Protein AF-A0A2N5DR30-F1 (afdb_monomer_lite)

pLDDT: mean 95.22, std 6.03, range [59.44, 98.25]

Sequence (53 aa):
LLILTEWDQFRALDLERLKTLLAAPVVVDLRNIYKPHEMVRHGFTYASVGRGA

Foldseek 3Di:
DEADDDDPVVLDDPLLVVCVVDPHQEYEYAPPSDDPVVSVVSPHNYHYPPDDD

Structure (mmCIF, N/CA/C/O backbone):
data_AF-A0A2N5DR30-F1
#
_entry.id   AF-A0A2N5DR30-F1
#
loop_
_atom_site.group_PDB
_atom_site.id
_atom_site.type_symbol
_atom_site.label_atom_id
_atom_site.label_alt_id
_atom_site.label_comp_id
_atom_site.label_asym_id
_atom_site.label_entity_id
_atom_site.label_seq_id
_atom_site.pdbx_PDB_ins_code
_atom_site.Cartn_x
_atom_site.Cartn_y
_atom_site.Cartn_z
_atom_site.occupancy
_atom_site.B_iso_or_equiv
_atom_site.auth_seq_id
_atom_site.auth_comp_id
_atom_site.auth_asym_id
_atom_site.auth_atom_id
_atom_site.pdbx_PDB_model_num
ATOM 1 N N . LEU A 1 1 ? -0.832 6.104 2.160 1.00 96.44 1 LEU A N 1
ATOM 2 C CA . LEU A 1 1 ? 0.594 5.965 1.772 1.00 96.44 1 LEU A CA 1
ATOM 3 C C . LEU A 1 1 ? 0.736 6.215 0.273 1.00 96.44 1 LEU A C 1
ATOM 5 O O . LEU A 1 1 ? -0.103 5.724 -0.4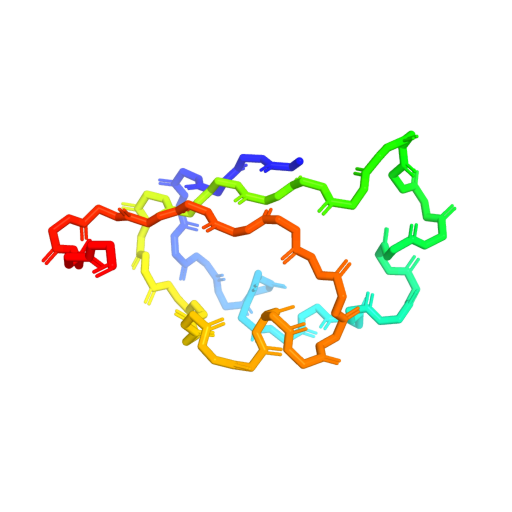72 1.00 96.44 1 LEU A O 1
ATOM 9 N N . LEU A 1 2 ? 1.762 6.956 -0.157 1.00 97.50 2 LEU A N 1
ATOM 10 C CA . LEU A 1 2 ? 2.086 7.190 -1.570 1.00 97.50 2 LEU A CA 1
ATOM 11 C C . LEU A 1 2 ? 3.473 6.610 -1.880 1.00 97.50 2 LEU A C 1
ATOM 13 O O . LEU A 1 2 ? 4.429 6.931 -1.176 1.00 97.50 2 LEU A O 1
ATOM 17 N N . ILE A 1 3 ? 3.579 5.780 -2.919 1.00 97.69 3 ILE A N 1
ATOM 18 C CA . ILE A 1 3 ? 4.836 5.159 -3.362 1.00 97.69 3 ILE A CA 1
ATOM 19 C C . ILE A 1 3 ? 5.279 5.825 -4.665 1.00 97.69 3 ILE A C 1
ATOM 21 O O . ILE A 1 3 ? 4.634 5.673 -5.704 1.00 97.69 3 ILE A O 1
ATOM 25 N N . LEU A 1 4 ? 6.375 6.583 -4.589 1.00 97.62 4 LEU A N 1
ATOM 26 C CA . LEU A 1 4 ? 6.948 7.332 -5.716 1.00 97.62 4 LEU A CA 1
ATOM 27 C C . LEU A 1 4 ? 8.189 6.667 -6.316 1.00 97.62 4 LEU A C 1
ATOM 29 O O . LEU A 1 4 ? 8.550 6.958 -7.452 1.00 97.62 4 LEU A O 1
ATOM 33 N N . THR A 1 5 ? 8.842 5.787 -5.563 1.00 96.94 5 THR A N 1
ATOM 34 C CA . THR A 1 5 ? 10.100 5.135 -5.934 1.00 96.94 5 THR A CA 1
ATOM 35 C C . THR A 1 5 ? 10.005 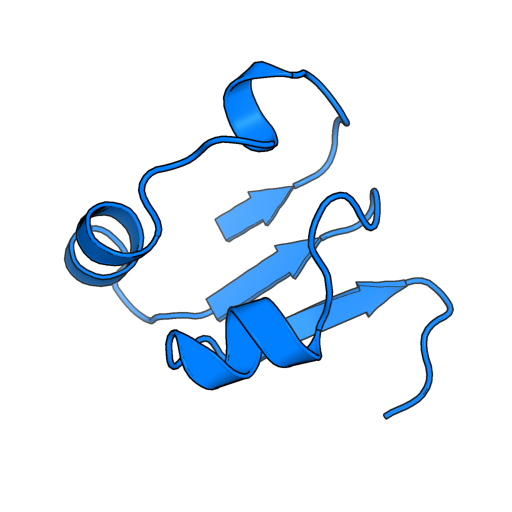3.635 -5.666 1.00 96.94 5 THR A C 1
ATOM 37 O O . THR A 1 5 ? 9.319 3.196 -4.745 1.00 96.94 5 THR A O 1
ATOM 40 N N . GLU A 1 6 ? 10.657 2.833 -6.502 1.00 95.44 6 GLU A N 1
ATOM 41 C CA . GLU A 1 6 ? 10.531 1.369 -6.543 1.00 95.44 6 GLU A CA 1
ATOM 42 C C . GLU A 1 6 ? 11.598 0.619 -5.735 1.00 95.44 6 GLU A C 1
ATOM 44 O O . GLU A 1 6 ? 11.925 -0.528 -6.055 1.00 95.44 6 GLU A O 1
ATOM 49 N N . TRP A 1 7 ? 12.154 1.274 -4.714 1.00 96.50 7 TRP A N 1
ATOM 50 C CA . TRP A 1 7 ? 13.162 0.686 -3.839 1.00 96.50 7 TRP A CA 1
ATOM 51 C C . TRP A 1 7 ? 12.655 -0.599 -3.180 1.00 96.50 7 TRP A C 1
ATOM 53 O O . TRP A 1 7 ? 11.495 -0.687 -2.764 1.00 96.50 7 TRP A O 1
ATOM 63 N N . ASP A 1 8 ? 13.540 -1.584 -3.042 1.00 94.31 8 ASP A N 1
ATOM 64 C CA . ASP A 1 8 ? 13.181 -2.926 -2.574 1.00 94.31 8 ASP A CA 1
ATOM 65 C C . ASP A 1 8 ? 12.587 -2.938 -1.163 1.00 94.31 8 ASP A C 1
ATOM 67 O O . ASP A 1 8 ? 11.717 -3.754 -0.862 1.00 94.31 8 ASP A O 1
ATOM 71 N N . GLN A 1 9 ? 12.958 -1.971 -0.322 1.00 94.25 9 GLN A N 1
ATOM 72 C CA . GLN A 1 9 ? 12.388 -1.775 1.011 1.00 94.25 9 GLN A CA 1
ATOM 73 C C . GLN A 1 9 ? 10.862 -1.592 0.980 1.00 94.25 9 GLN A C 1
ATOM 75 O O . GLN A 1 9 ? 10.183 -1.952 1.939 1.00 94.25 9 GLN A O 1
ATOM 80 N N . PHE A 1 10 ? 10.307 -1.058 -0.113 1.00 95.81 10 PHE A N 1
ATOM 81 C CA . PHE A 1 10 ? 8.864 -0.890 -0.269 1.00 95.81 10 PHE A CA 1
ATOM 82 C C . PHE A 1 10 ? 8.163 -2.115 -0.846 1.00 95.81 10 PHE A C 1
ATOM 84 O O . PHE A 1 10 ? 6.938 -2.138 -0.810 1.00 95.81 10 PHE A O 1
ATOM 91 N N . ARG A 1 11 ? 8.883 -3.122 -1.361 1.00 93.81 11 ARG A N 1
ATOM 92 C CA . ARG A 1 11 ? 8.295 -4.328 -1.980 1.00 93.81 11 ARG A CA 1
ATOM 93 C C . ARG A 1 11 ? 7.894 -5.402 -0.969 1.00 93.81 11 ARG A C 1
ATOM 95 O O . ARG A 1 11 ? 7.097 -6.270 -1.301 1.00 93.81 11 ARG A O 1
ATOM 10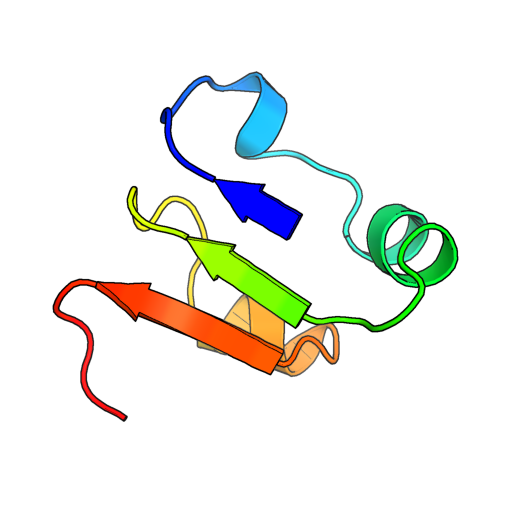2 N N . ALA A 1 12 ? 8.459 -5.352 0.235 1.00 91.25 12 ALA A N 1
ATOM 103 C CA . ALA A 1 12 ? 8.277 -6.358 1.280 1.00 91.25 12 ALA A CA 1
ATOM 104 C C . ALA A 1 12 ? 7.817 -5.730 2.606 1.00 91.25 12 ALA A C 1
ATOM 106 O O . ALA A 1 12 ? 8.262 -6.130 3.682 1.00 91.25 12 ALA A O 1
ATOM 107 N N . LEU A 1 13 ? 6.953 -4.710 2.537 1.00 95.25 13 LEU A N 1
ATOM 108 C CA . LEU A 1 13 ? 6.358 -4.148 3.746 1.00 95.25 13 LEU A CA 1
ATOM 109 C C . LEU A 1 13 ? 5.427 -5.176 4.390 1.00 95.25 13 LEU A C 1
ATOM 111 O O . LEU A 1 13 ? 4.671 -5.868 3.710 1.00 95.25 13 LEU A O 1
ATOM 115 N N . ASP A 1 14 ? 5.433 -5.213 5.718 1.00 96.19 14 ASP A N 1
ATOM 116 C CA . ASP A 1 14 ? 4.402 -5.904 6.484 1.00 96.19 14 ASP A CA 1
ATOM 117 C C . ASP A 1 14 ? 3.078 -5.138 6.332 1.00 96.19 14 ASP A C 1
ATOM 119 O O . ASP A 1 14 ? 2.874 -4.081 6.940 1.00 96.19 14 ASP A O 1
ATOM 123 N N . LEU A 1 15 ? 2.202 -5.652 5.465 1.00 96.19 15 LEU A N 1
ATOM 124 C CA . LEU A 1 15 ? 0.929 -5.021 5.124 1.00 96.19 15 LEU A CA 1
ATOM 125 C C . LEU A 1 15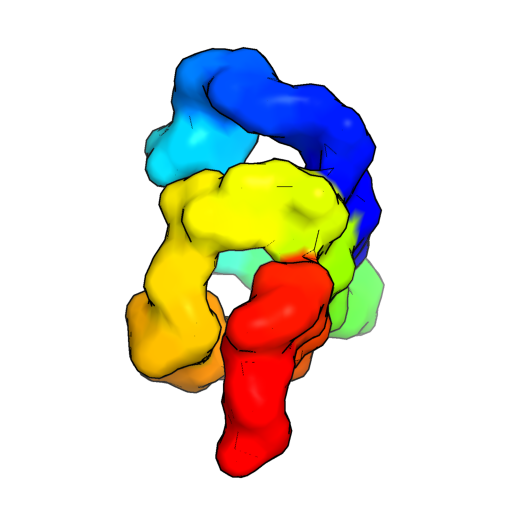 ? -0.057 -5.014 6.298 1.00 96.19 15 LEU A C 1
ATOM 127 O O . LEU A 1 15 ? -0.810 -4.050 6.441 1.00 96.19 15 LEU A O 1
ATOM 131 N N . GLU A 1 16 ? -0.022 -6.024 7.168 1.00 96.06 16 GLU A N 1
ATOM 132 C CA . GLU A 1 16 ? -0.886 -6.076 8.352 1.00 96.06 16 GLU A CA 1
ATOM 133 C C . GLU A 1 16 ? -0.479 -4.993 9.348 1.00 96.06 16 GLU A C 1
ATOM 135 O O . GLU A 1 16 ? -1.306 -4.190 9.788 1.00 96.06 16 GLU A O 1
ATOM 140 N N . ARG A 1 17 ? 0.825 -4.873 9.621 1.00 97.38 17 ARG A N 1
ATOM 141 C CA . ARG A 1 17 ? 1.341 -3.786 10.454 1.00 97.38 17 ARG A CA 1
ATOM 142 C C . ARG A 1 17 ? 1.057 -2.425 9.827 1.00 97.38 17 ARG A C 1
ATOM 144 O O . ARG A 1 17 ? 0.584 -1.528 10.524 1.00 97.38 17 ARG A O 1
ATOM 151 N N . LEU A 1 18 ? 1.305 -2.256 8.527 1.00 96.88 18 LEU A N 1
ATOM 152 C CA . LEU A 1 18 ? 1.064 -0.996 7.820 1.00 96.88 18 LEU A CA 1
ATOM 153 C C . LEU A 1 18 ? -0.388 -0.531 7.972 1.00 96.88 18 LEU A C 1
ATOM 155 O O . LEU A 1 18 ? -0.630 0.652 8.210 1.00 96.88 18 LEU A O 1
ATOM 159 N N . LYS A 1 19 ? -1.347 -1.457 7.887 1.00 95.94 19 LYS A N 1
ATOM 160 C CA . LYS A 1 19 ? -2.775 -1.163 8.031 1.00 95.94 19 LYS A CA 1
ATOM 161 C C . LYS A 1 19 ? -3.114 -0.547 9.388 1.00 95.94 19 LYS A C 1
ATOM 163 O O . LYS A 1 19 ? -3.946 0.350 9.440 1.00 95.94 19 LYS A O 1
ATOM 168 N N . THR A 1 20 ? -2.446 -0.985 10.458 1.00 96.81 20 THR A N 1
ATOM 169 C CA . THR A 1 20 ? -2.646 -0.443 11.818 1.00 96.81 20 THR A CA 1
ATOM 170 C C . THR A 1 20 ? -2.001 0.926 12.037 1.00 96.81 20 THR A C 1
ATOM 172 O O . THR A 1 20 ? -2.417 1.665 12.924 1.00 96.81 20 THR A O 1
ATOM 175 N N . LEU A 1 21 ? -0.986 1.269 11.240 1.00 97.56 21 LEU A N 1
ATOM 176 C CA . LEU A 1 21 ? -0.242 2.525 11.366 1.00 97.56 21 LEU A CA 1
ATOM 177 C C . LEU A 1 21 ? -0.857 3.670 10.555 1.00 97.56 21 LEU A C 1
ATOM 179 O O . LEU A 1 21 ? -0.620 4.838 10.859 1.00 97.56 21 LEU A O 1
ATOM 183 N N . LEU A 1 22 ? -1.608 3.360 9.498 1.00 97.19 22 LEU A N 1
ATOM 184 C CA . LEU A 1 22 ? -2.254 4.373 8.672 1.00 97.19 22 LEU A CA 1
ATOM 185 C C . LEU A 1 22 ? -3.582 4.824 9.291 1.00 97.19 22 LEU A C 1
ATOM 187 O O . LEU A 1 22 ? -4.384 4.006 9.725 1.00 97.19 22 LEU A O 1
ATOM 191 N N . ALA A 1 23 ? -3.868 6.128 9.219 1.00 98.00 23 ALA A N 1
ATOM 192 C CA . ALA A 1 23 ? -5.172 6.674 9.617 1.00 98.00 23 ALA A CA 1
ATOM 193 C C . ALA A 1 23 ? -6.342 6.099 8.789 1.00 98.00 23 ALA A C 1
ATOM 195 O O . ALA A 1 23 ? -7.471 6.027 9.264 1.00 98.00 23 ALA A O 1
ATOM 196 N N . ALA A 1 24 ? -6.064 5.688 7.550 1.00 97.75 24 ALA A N 1
ATOM 197 C CA . ALA A 1 24 ? -6.972 4.936 6.695 1.00 97.75 24 ALA A CA 1
ATOM 198 C C . ALA A 1 24 ? -6.158 3.983 5.804 1.00 97.75 24 ALA A C 1
ATOM 200 O O . ALA A 1 24 ? -5.056 4.353 5.379 1.00 97.75 24 ALA A O 1
ATOM 201 N N . PRO A 1 25 ? -6.678 2.793 5.456 1.00 97.75 25 PRO A N 1
ATOM 202 C CA . PRO A 1 25 ? -5.956 1.789 4.678 1.00 97.75 25 PRO A CA 1
ATOM 203 C C . PRO A 1 25 ? -5.942 2.140 3.179 1.00 97.75 25 PRO A C 1
ATOM 205 O O . PRO A 1 25 ? -6.420 1.383 2.341 1.00 97.75 25 PRO A O 1
ATOM 208 N N . VAL A 1 26 ? -5.406 3.311 2.828 1.00 98.25 26 VAL A N 1
ATOM 209 C CA . VAL A 1 26 ? -5.339 3.824 1.453 1.00 98.25 26 VAL A CA 1
ATOM 210 C C . VAL A 1 26 ? -3.889 3.843 0.974 1.00 98.25 26 VAL A C 1
ATOM 212 O O . VAL A 1 26 ? -3.022 4.477 1.592 1.00 98.25 26 VAL A O 1
ATOM 215 N N . VAL A 1 27 ? -3.625 3.181 -0.152 1.00 98.06 27 VAL A N 1
ATOM 216 C CA . VAL A 1 27 ? -2.309 3.127 -0.802 1.00 98.06 27 VAL A CA 1
ATOM 217 C C . VAL A 1 27 ? -2.432 3.562 -2.260 1.00 98.06 27 VAL A C 1
ATOM 219 O O . VAL A 1 27 ? -3.253 3.042 -3.010 1.00 98.06 27 VAL A O 1
ATOM 222 N N . VAL A 1 28 ? -1.581 4.503 -2.659 1.00 98.06 28 VAL A N 1
ATOM 223 C CA . VAL A 1 28 ? -1.410 4.927 -4.050 1.00 98.06 28 VAL A CA 1
ATOM 224 C C . VAL A 1 28 ? -0.001 4.544 -4.481 1.00 98.06 28 VAL A C 1
ATOM 226 O O . VAL A 1 28 ? 0.977 4.982 -3.875 1.00 98.06 28 VAL A O 1
ATOM 229 N N . ASP A 1 29 ? 0.105 3.714 -5.509 1.00 97.69 29 ASP A N 1
ATOM 230 C CA . ASP A 1 29 ? 1.368 3.165 -5.990 1.00 97.69 29 ASP A CA 1
ATOM 231 C C . ASP A 1 29 ? 1.620 3.592 -7.436 1.00 97.69 29 ASP A C 1
ATOM 233 O O . ASP A 1 29 ? 1.004 3.084 -8.373 1.00 97.69 29 ASP A O 1
ATOM 237 N N . LEU A 1 30 ? 2.541 4.542 -7.619 1.00 97.50 30 LEU A N 1
ATOM 238 C CA . LEU A 1 30 ? 2.900 5.056 -8.943 1.00 97.50 30 LEU A CA 1
ATOM 239 C C . LEU A 1 30 ? 4.010 4.240 -9.617 1.00 97.50 30 LEU A C 1
ATOM 241 O O . LEU A 1 30 ? 4.452 4.582 -10.714 1.00 97.50 30 LEU A O 1
ATOM 245 N N . ARG A 1 31 ? 4.478 3.171 -8.965 1.00 97.50 31 ARG A N 1
ATOM 246 C CA . ARG A 1 31 ? 5.526 2.273 -9.465 1.00 97.50 31 ARG A CA 1
ATOM 247 C C . ARG A 1 31 ? 5.021 0.852 -9.702 1.00 97.50 31 ARG A C 1
ATOM 249 O O . ARG A 1 31 ? 5.763 0.034 -10.240 1.00 97.50 31 ARG A O 1
ATOM 256 N N . ASN A 1 32 ? 3.757 0.583 -9.374 1.00 96.69 32 ASN A N 1
ATOM 257 C CA . ASN A 1 32 ? 3.075 -0.691 -9.576 1.00 96.69 32 ASN A CA 1
ATOM 258 C C . ASN A 1 32 ? 3.830 -1.885 -8.957 1.00 96.69 32 ASN A C 1
ATOM 260 O O . ASN A 1 32 ? 3.844 -2.978 -9.538 1.00 96.69 32 ASN A O 1
ATOM 264 N N . ILE A 1 33 ? 4.483 -1.672 -7.809 1.00 96.8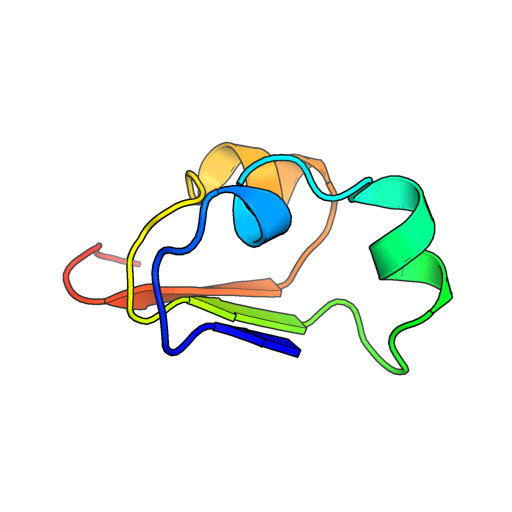1 33 ILE A N 1
ATOM 265 C CA . ILE A 1 33 ? 5.277 -2.698 -7.123 1.00 96.81 33 ILE A CA 1
ATOM 266 C C . ILE A 1 33 ? 4.402 -3.741 -6.419 1.00 96.81 33 ILE A C 1
ATOM 268 O O . ILE A 1 33 ? 4.854 -4.868 -6.234 1.00 96.81 33 ILE A O 1
ATOM 272 N N . TYR A 1 34 ? 3.150 -3.400 -6.096 1.00 96.50 34 TYR A N 1
ATOM 273 C CA . TYR A 1 34 ? 2.154 -4.338 -5.575 1.00 96.50 34 TYR A CA 1
ATOM 274 C C . TYR A 1 34 ? 1.147 -4.782 -6.648 1.00 96.50 34 TYR A C 1
ATOM 276 O O . TYR A 1 34 ? 0.917 -4.119 -7.668 1.00 96.50 34 TYR A O 1
ATOM 284 N N . LYS A 1 35 ? 0.511 -5.940 -6.432 1.00 95.69 35 LYS A N 1
ATOM 285 C CA . LYS A 1 35 ? -0.615 -6.389 -7.261 1.00 95.69 35 LYS A CA 1
ATOM 286 C C . LYS A 1 35 ? -1.939 -5.897 -6.661 1.00 95.69 35 LYS A C 1
ATOM 288 O O . LYS A 1 35 ? -2.164 -6.112 -5.470 1.00 95.69 35 LYS A O 1
ATOM 293 N N . PRO A 1 36 ? -2.864 -5.332 -7.465 1.00 95.88 36 PRO A N 1
ATOM 294 C CA . PRO A 1 36 ? -4.140 -4.824 -6.962 1.00 95.88 36 PRO A CA 1
ATOM 295 C C . PRO A 1 36 ? -4.934 -5.845 -6.141 1.00 95.88 36 PRO A C 1
ATOM 297 O O . PRO A 1 36 ? -5.410 -5.530 -5.056 1.00 95.88 36 PRO A O 1
ATOM 300 N N . HIS A 1 37 ? -5.024 -7.092 -6.613 1.00 95.25 37 HIS A N 1
ATOM 301 C CA . HIS A 1 37 ? -5.795 -8.131 -5.926 1.00 95.25 37 HIS A CA 1
ATOM 302 C C . HIS A 1 37 ? -5.191 -8.543 -4.575 1.00 95.25 37 HIS A C 1
ATOM 304 O O . HIS A 1 37 ? -5.941 -8.908 -3.675 1.00 95.25 37 HIS A O 1
ATOM 310 N N . GLU A 1 38 ? -3.865 -8.485 -4.412 1.00 95.38 38 GLU A N 1
ATOM 311 C CA . GLU A 1 38 ? -3.210 -8.743 -3.122 1.00 95.38 38 GLU A CA 1
ATOM 312 C C . GLU A 1 38 ? -3.550 -7.614 -2.141 1.00 95.38 38 GLU A C 1
ATOM 314 O O . GLU A 1 38 ? -4.036 -7.877 -1.044 1.00 95.38 38 GLU A O 1
ATOM 319 N N . MET A 1 39 ? -3.433 -6.355 -2.569 1.00 96.75 39 MET A N 1
ATOM 320 C CA . MET A 1 39 ? -3.753 -5.195 -1.728 1.00 96.75 39 MET A CA 1
ATOM 321 C C . MET A 1 39 ? -5.226 -5.166 -1.295 1.00 96.75 39 MET A C 1
ATOM 323 O O . MET A 1 39 ? -5.519 -4.923 -0.123 1.00 96.75 39 MET A O 1
ATOM 327 N N . VAL A 1 40 ? -6.153 -5.487 -2.205 1.00 95.88 40 VAL A N 1
ATOM 328 C CA . VAL A 1 40 ? -7.587 -5.601 -1.888 1.00 95.88 40 VAL A CA 1
ATOM 329 C C . VAL A 1 40 ? -7.851 -6.738 -0.898 1.00 95.88 40 VAL A C 1
ATOM 331 O O . VAL A 1 40 ? -8.620 -6.552 0.041 1.00 95.88 40 VAL A O 1
ATOM 334 N N . ARG A 1 41 ? -7.186 -7.895 -1.044 1.00 96.56 41 ARG A N 1
ATOM 335 C CA . ARG A 1 41 ? -7.301 -9.015 -0.088 1.00 96.56 41 ARG A CA 1
ATOM 336 C C . ARG A 1 41 ? -6.828 -8.642 1.318 1.00 96.56 41 ARG A C 1
ATOM 338 O O . ARG A 1 41 ? -7.456 -9.061 2.282 1.00 96.56 41 ARG A O 1
ATOM 345 N N . HIS A 1 42 ? -5.794 -7.809 1.436 1.00 96.56 42 HIS A N 1
ATOM 346 C CA . HIS A 1 42 ? -5.349 -7.244 2.719 1.00 96.56 42 HIS A CA 1
ATOM 347 C C . HIS A 1 42 ? -6.243 -6.088 3.222 1.00 96.56 42 HIS A C 1
ATOM 349 O O . HIS A 1 42 ? -6.048 -5.543 4.313 1.00 96.56 42 HIS A O 1
ATOM 355 N N . GLY A 1 43 ? -7.287 -5.726 2.472 1.00 97.00 43 GLY A N 1
ATOM 356 C CA . GLY A 1 43 ? -8.275 -4.719 2.851 1.00 97.00 43 GLY A CA 1
ATOM 357 C C . GLY A 1 43 ? -7.777 -3.286 2.700 1.00 97.00 43 GLY A C 1
ATOM 358 O O . GLY A 1 43 ? -8.160 -2.429 3.496 1.00 97.00 43 GLY A O 1
ATOM 359 N 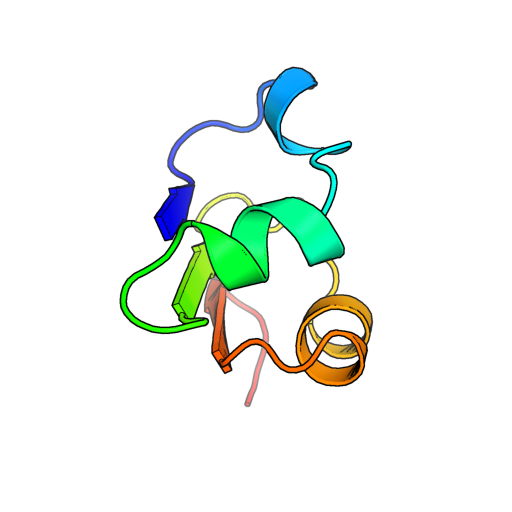N . PHE A 1 44 ? -6.915 -3.038 1.713 1.00 98.06 44 PHE A N 1
ATOM 360 C CA . PHE A 1 44 ? -6.532 -1.694 1.304 1.00 98.06 44 PHE A CA 1
ATOM 361 C C . PHE A 1 44 ? -7.402 -1.196 0.152 1.00 98.06 44 PHE A C 1
ATOM 363 O O . PHE A 1 44 ? -7.645 -1.910 -0.821 1.00 98.06 44 PHE A O 1
ATOM 370 N N . THR A 1 45 ? -7.767 0.082 0.211 1.00 97.69 45 THR A N 1
ATOM 371 C CA . THR A 1 45 ? -8.124 0.841 -0.987 1.00 97.69 45 THR A CA 1
ATOM 372 C C . THR A 1 45 ? -6.832 1.121 -1.743 1.00 97.69 45 THR A C 1
ATOM 374 O O . THR A 1 45 ? -5.971 1.861 -1.258 1.00 97.69 45 THR A O 1
ATOM 377 N N . TYR A 1 46 ? -6.677 0.507 -2.914 1.00 97.44 46 TYR A N 1
ATOM 378 C CA . TYR A 1 46 ? -5.444 0.559 -3.692 1.00 97.44 46 TYR A CA 1
ATOM 379 C C . TYR A 1 46 ? -5.673 1.205 -5.056 1.00 97.44 46 TYR A C 1
ATOM 381 O O . TYR A 1 46 ? -6.548 0.784 -5.809 1.00 97.44 46 TYR A O 1
ATOM 389 N N . ALA A 1 47 ? -4.857 2.206 -5.377 1.00 97.06 47 ALA A N 1
ATOM 390 C CA . ALA A 1 47 ? -4.818 2.846 -6.686 1.00 97.06 47 ALA A CA 1
ATOM 391 C C . ALA A 1 47 ? -3.431 2.671 -7.312 1.00 97.06 47 ALA A C 1
ATOM 393 O O . ALA A 1 47 ? -2.411 2.813 -6.636 1.00 97.06 47 ALA A O 1
ATOM 394 N N . SER A 1 48 ? -3.401 2.381 -8.611 1.00 96.06 48 SER A N 1
ATOM 395 C CA . SER A 1 48 ? -2.173 2.135 -9.372 1.00 96.06 48 SER A CA 1
ATOM 396 C C . SER A 1 48 ? -2.281 2.714 -10.782 1.00 96.06 48 SER A C 1
ATOM 398 O O . SER A 1 48 ? -3.377 3.042 -11.236 1.00 96.06 48 SER A O 1
ATOM 400 N N . VAL A 1 49 ? -1.153 2.889 -11.470 1.00 95.44 49 VAL A N 1
ATOM 401 C CA . VAL A 1 49 ? -1.111 3.583 -12.768 1.00 95.44 49 VAL A CA 1
ATOM 402 C C . VAL A 1 49 ? -1.188 2.589 -13.920 1.00 95.44 49 VAL A C 1
ATOM 404 O O . VAL A 1 49 ? -0.478 1.584 -13.935 1.00 95.44 49 VAL A O 1
ATOM 407 N N . GLY A 1 50 ? -2.016 2.889 -14.924 1.00 94.75 50 GLY A N 1
ATOM 408 C CA . GLY A 1 50 ? -2.104 2.090 -16.152 1.00 94.75 50 GLY A CA 1
ATOM 409 C C . GLY A 1 50 ? -2.729 0.706 -15.959 1.00 94.75 50 GLY A C 1
ATOM 410 O O . GLY A 1 50 ? -2.620 -0.144 -16.838 1.00 94.75 50 GLY A O 1
ATOM 411 N N . ARG A 1 51 ? -3.376 0.467 -14.815 1.00 87.25 51 ARG A N 1
ATOM 412 C CA . ARG A 1 51 ? -4.167 -0.732 -14.534 1.00 87.25 51 ARG A CA 1
ATOM 413 C C . ARG A 1 51 ? -5.624 -0.289 -14.441 1.00 87.25 51 ARG A C 1
ATOM 415 O O . ARG A 1 51 ? -5.916 0.670 -13.731 1.00 87.25 51 ARG A O 1
ATOM 422 N N . GLY A 1 52 ? -6.489 -0.913 -15.242 1.00 74.88 52 GLY A N 1
ATOM 423 C CA . GLY A 1 52 ? -7.920 -0.602 -15.266 1.00 74.88 52 GLY A CA 1
ATOM 424 C C . GLY A 1 52 ? -8.578 -0.809 -13.901 1.00 74.88 52 GLY A C 1
ATOM 425 O O . GLY A 1 52 ? -8.011 -1.488 -13.042 1.00 74.88 52 GLY A O 1
ATOM 426 N N . ALA A 1 53 ? -9.748 -0.191 -13.726 1.00 59.44 53 ALA A N 1
ATOM 427 C CA . ALA A 1 53 ? -10.605 -0.395 -12.560 1.00 59.44 53 ALA A CA 1
ATOM 428 C C . ALA A 1 53 ? -11.222 -1.800 -12.557 1.00 59.44 53 ALA A C 1
ATOM 430 O O . ALA A 1 53 ? -11.557 -2.291 -13.661 1.00 59.44 53 ALA A O 1
#

Radius of gyration: 10.34 Å; chains: 1; bounding box: 24×16×28 Å

Organism: NCBI:txid2055137

Secondary structure (DSSP, 8-state):
-EE-S--GGGTT--HHHHHHHSSS-EEEESS--S-HHHHHHTT-EEEESS---

InterPro domains:
  IPR014027 UDP-glucose/GDP-mannose dehydrogenase, C-terminal [PF03720] (1-36)
  IPR036220 UDP-glucose/GDP-mannose dehydrogenase, C-terminal domain superfamily [SSF52413] (1-46)